Protein AF-A0A1F7RT39-F1 (afdb_monomer_lite)

Structure (mmCIF, N/CA/C/O backbone):
data_AF-A0A1F7RT39-F1
#
_entry.id   AF-A0A1F7RT39-F1
#
loop_
_atom_site.group_PDB
_atom_site.id
_atom_site.type_symbol
_atom_site.label_atom_id
_atom_site.label_alt_id
_atom_site.label_comp_id
_atom_site.label_asym_id
_atom_site.label_entity_id
_atom_site.label_seq_id
_atom_site.pdbx_PDB_ins_code
_atom_site.Cartn_x
_atom_site.Cartn_y
_atom_site.Cartn_z
_atom_site.occupancy
_atom_site.B_iso_or_equiv
_atom_site.auth_seq_id
_atom_site.auth_comp_id
_atom_site.auth_asym_id
_atom_site.auth_atom_id
_atom_site.pdbx_PDB_model_num
ATOM 1 N N . MET A 1 1 ? 40.361 37.739 49.124 1.00 33.66 1 MET A N 1
ATOM 2 C CA . MET A 1 1 ? 40.759 38.560 47.95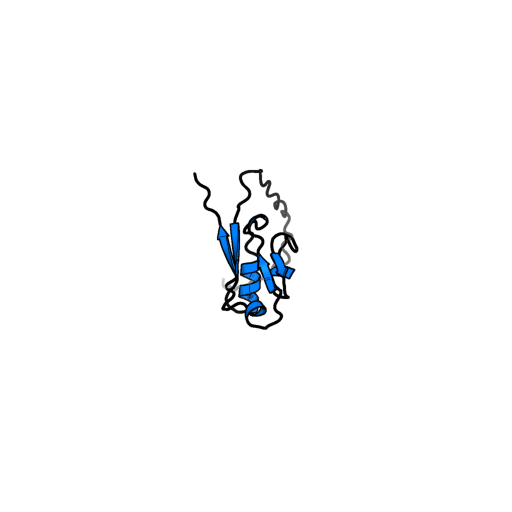9 1.00 33.66 1 MET A CA 1
ATOM 3 C C . MET A 1 1 ? 40.989 37.629 46.768 1.00 33.66 1 MET A C 1
ATOM 5 O O . MET A 1 1 ? 41.978 36.930 46.839 1.00 33.66 1 MET A O 1
ATOM 9 N N . LYS A 1 2 ? 40.091 37.637 45.749 1.00 35.78 2 LYS A N 1
ATOM 10 C CA . LYS A 1 2 ? 40.215 37.112 44.346 1.00 35.78 2 LYS A CA 1
ATOM 11 C C . LYS A 1 2 ? 40.656 35.630 44.180 1.00 35.78 2 LYS A C 1
ATOM 13 O O . LYS A 1 2 ? 41.591 35.212 44.828 1.00 35.78 2 LYS A O 1
ATOM 18 N N . ARG A 1 3 ? 40.124 34.759 43.312 1.00 36.03 3 ARG A N 1
ATOM 19 C CA . ARG A 1 3 ? 39.319 34.765 42.060 1.00 36.03 3 ARG A CA 1
ATOM 20 C C . ARG A 1 3 ? 38.872 33.277 41.859 1.00 36.03 3 ARG A C 1
ATOM 22 O O . ARG A 1 3 ? 39.641 32.412 42.254 1.00 36.03 3 ARG A O 1
ATOM 29 N N . ARG A 1 4 ? 37.609 32.918 41.540 1.00 39.78 4 ARG A N 1
ATOM 30 C CA . ARG A 1 4 ? 37.037 32.562 40.195 1.00 39.78 4 ARG A CA 1
ATOM 31 C C . ARG A 1 4 ? 38.010 31.749 39.304 1.00 39.78 4 ARG A C 1
ATOM 33 O O . ARG A 1 4 ? 39.149 32.172 39.204 1.00 39.78 4 ARG A O 1
ATOM 40 N N . GLU A 1 5 ? 37.693 30.589 38.707 1.00 37.72 5 GLU A N 1
ATOM 41 C CA . GLU A 1 5 ? 36.563 30.172 37.835 1.00 37.72 5 GLU A CA 1
ATOM 42 C C . GLU A 1 5 ? 36.410 28.620 37.814 1.00 37.72 5 GLU A C 1
ATOM 44 O O . GLU A 1 5 ? 37.405 27.914 37.919 1.00 37.72 5 GLU A O 1
ATOM 49 N N . PHE A 1 6 ? 35.200 28.046 37.924 1.00 36.84 6 PHE A N 1
ATOM 50 C CA . PHE A 1 6 ? 34.312 27.511 36.858 1.00 36.84 6 PHE A CA 1
ATOM 51 C C . PHE A 1 6 ? 34.921 26.473 35.889 1.00 36.84 6 PHE A C 1
ATOM 53 O O . PHE A 1 6 ? 35.730 26.836 35.046 1.00 36.84 6 PHE A O 1
ATOM 60 N N . LEU A 1 7 ? 34.400 25.231 35.903 1.00 36.31 7 LEU A N 1
ATOM 61 C CA . LEU A 1 7 ? 33.582 24.678 34.802 1.00 36.31 7 LEU A CA 1
ATOM 62 C C . LEU A 1 7 ? 33.022 23.273 35.127 1.00 36.31 7 LEU A C 1
ATOM 64 O O . LEU A 1 7 ? 33.752 22.303 35.288 1.00 36.31 7 LEU A O 1
ATOM 68 N N . ASN A 1 8 ? 31.690 23.247 35.234 1.00 35.56 8 ASN A N 1
ATOM 69 C CA . ASN A 1 8 ? 30.713 22.155 35.145 1.00 35.56 8 ASN A CA 1
ATOM 70 C C . ASN A 1 8 ? 31.187 20.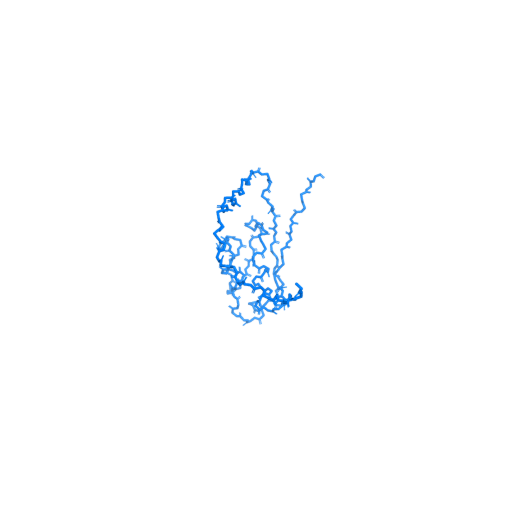700 35.261 1.00 35.56 8 ASN A C 1
ATOM 72 O O . ASN A 1 8 ? 31.577 20.038 34.303 1.00 35.56 8 ASN A O 1
ATOM 76 N N . ILE A 1 9 ? 30.966 20.200 36.470 1.00 41.09 9 ILE A N 1
ATOM 77 C CA . ILE A 1 9 ? 30.994 18.810 36.897 1.00 41.09 9 ILE A CA 1
ATOM 78 C C . ILE 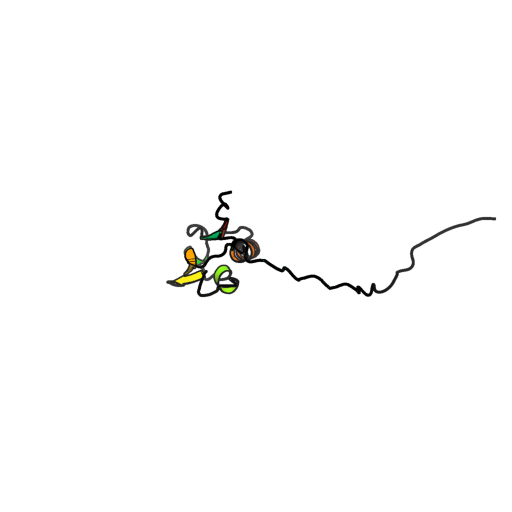A 1 9 ? 29.823 18.079 36.223 1.00 41.09 9 ILE A C 1
ATOM 80 O O . ILE A 1 9 ? 28.672 18.502 36.344 1.00 41.09 9 ILE A O 1
ATOM 84 N N . GLY A 1 10 ? 30.121 16.995 35.505 1.00 36.88 10 GLY A N 1
ATOM 85 C CA . GLY A 1 10 ? 29.117 16.088 34.959 1.00 36.88 10 GLY A CA 1
ATOM 86 C C . GLY A 1 10 ? 28.241 15.520 36.072 1.00 36.88 10 GLY A C 1
ATOM 87 O O . GLY A 1 10 ? 28.757 15.016 37.069 1.00 36.88 10 GLY A O 1
ATOM 88 N N . PHE A 1 11 ? 26.923 15.605 35.898 1.00 36.56 11 PHE A N 1
ATOM 89 C CA . PHE A 1 11 ? 25.975 14.967 36.799 1.00 36.56 11 PHE A CA 1
ATOM 90 C C . PHE A 1 11 ? 25.389 13.721 36.146 1.00 36.56 11 PHE A C 1
ATOM 92 O O . PHE A 1 11 ? 24.869 13.740 35.031 1.00 36.56 11 PHE A O 1
ATOM 99 N N . GLN A 1 12 ? 25.572 12.631 36.874 1.00 38.84 12 GLN A N 1
ATOM 100 C CA . GLN A 1 12 ? 25.206 11.272 36.547 1.00 38.84 12 GLN A CA 1
ATOM 101 C C . GLN A 1 12 ? 23.687 11.059 36.516 1.00 38.84 12 GLN A C 1
ATOM 103 O O . GLN A 1 12 ? 22.945 11.688 37.264 1.00 38.84 12 GLN A O 1
ATOM 108 N N . HIS A 1 13 ? 23.285 10.115 35.658 1.00 40.12 13 HIS A N 1
ATOM 109 C CA . HIS A 1 13 ? 22.100 9.253 35.727 1.00 40.12 13 HIS A CA 1
ATOM 110 C C . HIS A 1 13 ? 20.849 9.833 36.404 1.00 40.12 13 HIS A C 1
ATOM 112 O O . HIS A 1 13 ? 20.643 9.691 37.608 1.00 40.12 13 HIS A O 1
ATOM 118 N N . ILE A 1 14 ? 19.938 10.378 35.594 1.00 44.44 14 ILE A N 1
ATOM 119 C CA . ILE A 1 14 ? 18.567 10.631 36.037 1.00 44.44 14 ILE A CA 1
ATOM 120 C C . ILE A 1 14 ? 17.826 9.287 36.060 1.00 44.44 14 ILE A C 1
ATOM 122 O O . ILE A 1 14 ? 17.552 8.695 35.017 1.00 44.44 14 ILE A O 1
ATOM 126 N N . ASN A 1 15 ? 17.517 8.811 37.267 1.00 37.16 15 ASN A N 1
ATOM 127 C CA . ASN A 1 15 ? 16.451 7.845 37.518 1.00 37.16 15 ASN A CA 1
ATOM 128 C C . ASN A 1 15 ? 15.118 8.533 37.198 1.00 37.16 15 ASN A C 1
ATOM 130 O O . ASN A 1 15 ? 14.687 9.414 37.940 1.00 37.16 15 ASN A O 1
ATOM 134 N N . PHE A 1 16 ? 14.479 8.154 36.093 1.00 36.75 16 PHE A N 1
ATOM 135 C CA . PHE A 1 16 ? 13.145 8.634 35.743 1.00 36.75 16 PHE A CA 1
ATOM 136 C C . PHE A 1 16 ? 12.100 7.689 36.346 1.00 36.75 16 PHE A C 1
ATOM 138 O O . PHE A 1 16 ? 11.560 6.802 35.688 1.00 36.75 16 PHE A O 1
ATOM 145 N N . SER A 1 17 ? 11.850 7.857 37.644 1.00 50.50 17 SER A N 1
ATOM 146 C CA . SER A 1 17 ? 10.551 7.522 38.213 1.00 50.50 17 SER A CA 1
ATOM 147 C C . SER A 1 17 ? 9.500 8.409 37.534 1.00 50.50 17 SER A C 1
ATOM 149 O O . SER A 1 17 ? 9.725 9.606 37.372 1.00 50.50 17 SER A O 1
ATOM 151 N N . GLN A 1 18 ? 8.366 7.803 37.163 1.00 57.28 18 GLN A N 1
ATOM 152 C CA . GLN A 1 18 ? 7.236 8.342 36.376 1.00 57.28 18 GLN A CA 1
ATOM 153 C C . GLN A 1 18 ? 7.216 8.008 34.870 1.00 57.28 18 GLN A C 1
ATOM 155 O O . GLN A 1 18 ? 6.945 8.862 34.034 1.00 57.28 18 GLN A O 1
ATOM 160 N N . GLN A 1 19 ? 7.356 6.727 34.512 1.00 59.03 19 GLN A N 1
ATOM 161 C CA . GLN A 1 19 ? 6.615 6.190 33.359 1.00 59.03 19 GLN A CA 1
ATOM 162 C C . GLN A 1 19 ? 5.322 5.516 33.835 1.00 59.03 19 GLN A C 1
ATOM 164 O O . GLN A 1 19 ? 5.170 4.303 33.776 1.00 59.03 19 GLN A O 1
ATOM 169 N N . GLU A 1 20 ? 4.366 6.328 34.276 1.00 49.34 20 GLU A N 1
ATOM 170 C CA . GLU A 1 20 ? 2.950 5.987 34.164 1.00 49.34 20 GLU A CA 1
ATOM 171 C C . GLU A 1 20 ? 2.291 7.060 33.301 1.00 49.34 20 GLU A C 1
ATOM 173 O O . GLU A 1 20 ? 1.966 8.138 33.780 1.00 49.34 20 GLU A O 1
ATOM 178 N N . SER A 1 21 ? 2.166 6.782 32.003 1.00 43.78 21 SER A N 1
ATOM 179 C CA . SER A 1 21 ? 0.945 7.023 31.224 1.00 43.78 21 SER A CA 1
ATOM 180 C C . SER A 1 21 ? 1.223 6.760 29.742 1.00 43.78 21 SER A C 1
ATOM 182 O O . SER A 1 21 ? 1.563 7.650 28.968 1.00 43.78 21 SER A O 1
ATOM 184 N N . LEU A 1 22 ? 1.043 5.507 29.333 1.00 50.19 22 LEU A N 1
ATOM 185 C CA . LEU A 1 22 ? 0.369 5.248 28.067 1.00 50.19 22 LEU A CA 1
ATOM 186 C C . LEU A 1 22 ? -0.891 4.441 28.390 1.00 50.19 22 LEU A C 1
ATOM 188 O O . LEU A 1 22 ? -1.048 3.291 28.001 1.00 50.19 22 LEU A O 1
ATOM 192 N N . LYS A 1 23 ? -1.774 5.034 29.197 1.00 45.66 23 LYS A N 1
ATOM 193 C CA . LYS A 1 23 ? -3.189 4.676 29.151 1.00 45.66 23 LYS A CA 1
ATOM 194 C C . LYS A 1 23 ? -3.851 5.706 28.254 1.00 45.66 23 LYS A C 1
ATOM 196 O O . LYS A 1 23 ? -4.329 6.727 28.734 1.00 45.66 23 LYS A O 1
ATOM 201 N N . THR A 1 24 ? -3.872 5.442 26.953 1.00 36.78 24 THR A N 1
ATOM 202 C CA . THR A 1 24 ? -4.975 5.960 26.152 1.00 36.78 24 THR A CA 1
ATOM 203 C C . THR A 1 24 ? -6.165 5.075 26.491 1.00 36.78 24 THR A C 1
ATOM 205 O O . THR A 1 24 ? -6.312 3.953 26.014 1.00 36.78 24 THR A O 1
ATOM 208 N N . THR A 1 25 ? -6.987 5.539 27.427 1.00 45.59 25 THR A N 1
ATOM 209 C CA . THR A 1 25 ? -8.396 5.170 27.410 1.00 45.59 25 THR A CA 1
ATOM 210 C C . THR A 1 25 ? -8.969 5.847 26.174 1.00 45.59 25 THR A C 1
ATOM 212 O O . THR A 1 25 ? -9.479 6.960 26.264 1.00 45.59 25 THR A O 1
ATOM 215 N N . ASP A 1 26 ? -8.811 5.222 25.010 1.00 43.31 26 ASP A N 1
ATOM 216 C CA . ASP A 1 26 ? -9.659 5.565 23.882 1.00 43.31 26 ASP A CA 1
ATOM 217 C C . ASP A 1 26 ? -11.017 4.960 24.233 1.00 43.31 26 ASP A C 1
ATOM 219 O O . ASP A 1 26 ? -11.287 3.777 24.022 1.00 43.31 26 ASP A O 1
ATOM 223 N N . SER A 1 27 ? -11.834 5.774 24.898 1.00 45.53 27 SER A N 1
ATOM 224 C CA . SER A 1 27 ? -13.279 5.663 24.818 1.00 45.53 27 SER A CA 1
ATOM 225 C C . SER A 1 27 ? -13.656 5.403 23.358 1.00 45.53 27 SER A C 1
ATOM 227 O O . SER A 1 27 ? -13.053 5.957 22.436 1.00 45.53 27 SER A O 1
ATOM 229 N N . GLU A 1 28 ? -14.627 4.519 23.140 1.00 54.56 28 GLU A N 1
ATOM 230 C CA . GLU A 1 28 ? -15.245 4.257 21.840 1.00 54.56 28 GLU A CA 1
ATOM 231 C C . GLU A 1 28 ? -15.974 5.512 21.322 1.00 54.56 28 GLU A C 1
ATOM 233 O O . GLU A 1 28 ? -17.195 5.567 21.235 1.00 54.56 28 GLU A O 1
ATOM 238 N N . GLU A 1 29 ? -15.224 6.549 20.971 1.00 47.25 29 GLU A N 1
ATOM 239 C CA . GLU A 1 29 ? -15.717 7.810 20.430 1.00 47.25 29 GLU A CA 1
ATOM 240 C C . GLU A 1 29 ? -15.141 7.969 19.023 1.00 47.25 29 GLU A C 1
ATOM 242 O O . GLU A 1 29 ? -14.233 8.748 18.744 1.00 47.25 29 GLU A O 1
ATOM 247 N N . GLY A 1 30 ? -15.694 7.141 18.130 1.00 43.56 30 GLY A N 1
ATOM 248 C CA . GLY A 1 30 ? -15.538 7.222 16.683 1.00 43.56 30 GLY A CA 1
ATOM 249 C C . GLY A 1 30 ? -14.188 6.723 16.187 1.00 43.56 30 GLY A C 1
ATOM 250 O O . GLY A 1 30 ? -13.236 7.492 16.076 1.00 43.56 30 GLY A O 1
ATOM 251 N N . ALA A 1 31 ? -14.119 5.446 15.795 1.00 53.72 31 ALA A N 1
ATOM 252 C CA . ALA A 1 31 ? -13.012 4.927 14.998 1.00 53.72 31 ALA A CA 1
ATOM 253 C C . ALA A 1 31 ? -12.723 5.909 13.853 1.00 53.72 31 ALA A C 1
ATOM 255 O O . ALA A 1 31 ? -13.542 6.048 12.938 1.00 53.72 31 ALA A O 1
ATOM 256 N N . LYS A 1 32 ? -11.590 6.625 13.925 1.00 54.50 32 LYS A N 1
ATOM 257 C CA . LYS A 1 32 ? -11.143 7.534 12.865 1.00 54.50 32 LYS A CA 1
ATOM 258 C C . LYS A 1 32 ? -11.064 6.712 11.587 1.00 54.50 32 LYS A C 1
ATOM 260 O O . LYS A 1 32 ? -10.128 5.954 11.384 1.00 54.50 32 LYS A O 1
ATOM 265 N N . SER A 1 33 ? -12.094 6.797 10.758 1.00 76.62 33 SER A N 1
ATOM 266 C CA . SER A 1 33 ? -12.214 5.962 9.573 1.00 76.62 33 SER A CA 1
ATOM 267 C C . SER A 1 33 ? -11.497 6.687 8.449 1.00 76.62 33 SER A C 1
ATOM 269 O O . SER A 1 33 ? -12.050 7.592 7.838 1.00 76.62 33 SER A O 1
ATOM 271 N N . GLY A 1 34 ? -10.231 6.363 8.215 1.00 87.69 34 GLY A N 1
ATOM 272 C CA . GLY A 1 34 ? -9.494 6.844 7.048 1.00 87.69 34 GLY A CA 1
ATOM 273 C C . GLY A 1 34 ? -9.248 5.730 6.039 1.00 87.69 34 GLY A C 1
ATOM 274 O O . GLY A 1 34 ? -9.231 4.558 6.394 1.00 87.69 34 GLY A O 1
ATOM 275 N N . ILE A 1 35 ? -9.024 6.092 4.782 1.00 94.81 35 ILE A N 1
ATOM 276 C CA . ILE A 1 35 ? -8.691 5.156 3.707 1.00 94.81 35 ILE A CA 1
ATOM 277 C C . ILE A 1 35 ? -7.319 5.488 3.129 1.00 94.81 35 ILE A C 1
ATOM 279 O O . ILE A 1 35 ? -6.976 6.656 2.959 1.00 94.81 35 ILE A O 1
ATOM 283 N N . ALA A 1 36 ? -6.529 4.461 2.828 1.00 97.81 36 ALA A N 1
ATOM 284 C CA . ALA A 1 36 ? -5.294 4.612 2.073 1.00 97.81 36 ALA A CA 1
ATOM 285 C C . ALA A 1 36 ? -5.559 4.417 0.571 1.00 97.81 36 ALA A C 1
ATOM 287 O O . ALA A 1 36 ? -6.319 3.534 0.186 1.00 97.81 36 ALA A O 1
ATOM 288 N N . MET A 1 37 ? -4.913 5.202 -0.288 1.00 98.19 37 MET A N 1
ATOM 289 C CA . MET A 1 37 ? -4.957 5.024 -1.744 1.00 98.19 37 MET A CA 1
ATOM 290 C C . MET A 1 37 ? -3.541 4.960 -2.301 1.00 98.19 37 MET A C 1
ATOM 292 O O . MET A 1 37 ? -2.688 5.766 -1.927 1.00 98.19 37 MET A O 1
ATOM 296 N N . ILE A 1 38 ? -3.295 3.993 -3.182 1.00 98.50 38 ILE A N 1
ATOM 297 C CA . ILE A 1 38 ? -2.007 3.793 -3.851 1.00 98.50 38 ILE A CA 1
ATOM 298 C C . ILE A 1 38 ? -2.022 4.547 -5.183 1.00 98.50 38 ILE A C 1
ATOM 300 O O . ILE A 1 38 ? -2.943 4.384 -5.978 1.00 98.50 38 ILE A O 1
ATOM 304 N N . ASP A 1 39 ? -0.983 5.338 -5.439 1.00 98.44 39 ASP A N 1
ATOM 305 C CA . ASP A 1 39 ? -0.659 5.849 -6.769 1.00 98.44 39 ASP A CA 1
ATOM 306 C C . ASP A 1 39 ? -0.005 4.722 -7.577 1.00 98.44 39 ASP A C 1
ATOM 308 O O . ASP A 1 39 ? 1.197 4.462 -7.469 1.00 98.44 39 ASP A O 1
ATOM 312 N N . THR A 1 40 ? -0.811 4.019 -8.369 1.00 98.12 40 THR A N 1
ATOM 313 C CA . THR A 1 40 ? -0.363 2.871 -9.167 1.00 98.12 40 THR A CA 1
ATOM 314 C C . THR A 1 40 ? 0.560 3.264 -10.322 1.00 98.12 40 THR A C 1
ATOM 316 O O . THR A 1 40 ? 1.298 2.414 -10.810 1.00 98.12 40 THR A O 1
ATOM 319 N N . GLY A 1 41 ? 0.584 4.540 -10.727 1.00 98.12 41 GLY A N 1
ATOM 320 C CA . GLY A 1 41 ? 1.502 5.039 -11.753 1.00 98.12 41 GLY A CA 1
ATOM 321 C C . GLY A 1 41 ? 2.930 5.242 -11.241 1.00 98.12 41 GLY A C 1
ATOM 322 O O . GLY A 1 41 ? 3.871 5.215 -12.030 1.00 98.12 41 GLY A O 1
ATOM 323 N N . SER A 1 42 ? 3.098 5.408 -9.925 1.00 97.88 42 SER A N 1
ATOM 324 C CA . SER A 1 42 ? 4.403 5.660 -9.293 1.00 97.88 42 SER A CA 1
ATOM 325 C C . SER A 1 42 ? 4.862 4.544 -8.347 1.00 97.88 42 SER A C 1
ATOM 327 O O . SER A 1 42 ? 6.052 4.426 -8.057 1.00 97.88 42 SER A O 1
ATOM 329 N N . CYS A 1 43 ? 3.946 3.728 -7.821 1.00 98.31 43 CYS A N 1
ATOM 330 C CA . CYS A 1 43 ? 4.279 2.669 -6.874 1.00 98.31 43 CYS A CA 1
ATOM 331 C C . CYS A 1 43 ? 5.142 1.585 -7.533 1.00 98.31 43 CYS A C 1
ATOM 333 O O . CYS A 1 43 ? 4.701 0.939 -8.478 1.00 98.31 43 CYS A O 1
ATOM 335 N N . SER A 1 44 ? 6.329 1.322 -6.973 1.00 97.25 44 SER A N 1
ATOM 336 C CA . SER A 1 44 ? 7.268 0.320 -7.501 1.00 97.25 44 SER A CA 1
ATOM 337 C C . SER A 1 44 ? 6.622 -1.052 -7.736 1.00 97.25 44 SER A C 1
ATOM 339 O O . SER A 1 44 ? 6.840 -1.635 -8.787 1.00 97.25 44 SER A O 1
ATOM 341 N N . ALA A 1 45 ? 5.766 -1.536 -6.831 1.00 97.88 45 ALA A N 1
ATOM 342 C CA . ALA A 1 45 ? 5.061 -2.812 -7.010 1.00 97.88 45 ALA A CA 1
ATOM 343 C C . ALA A 1 45 ? 4.131 -2.832 -8.234 1.00 97.88 45 ALA A C 1
ATOM 345 O O . ALA A 1 45 ? 3.961 -3.853 -8.892 1.00 97.88 45 ALA A O 1
ATOM 346 N N . TRP A 1 46 ? 3.518 -1.688 -8.542 1.00 98.25 46 TRP A N 1
ATOM 347 C CA . TRP A 1 46 ? 2.605 -1.532 -9.672 1.00 98.25 46 TRP A CA 1
ATOM 348 C C . TRP A 1 46 ? 3.336 -1.255 -10.988 1.00 98.25 46 TRP A C 1
ATOM 350 O O . TRP A 1 46 ? 2.801 -1.559 -12.051 1.00 98.25 46 TRP A O 1
ATOM 360 N N . THR A 1 47 ? 4.568 -0.747 -10.925 1.00 97.62 47 THR A N 1
ATOM 361 C CA . THR A 1 47 ? 5.415 -0.443 -1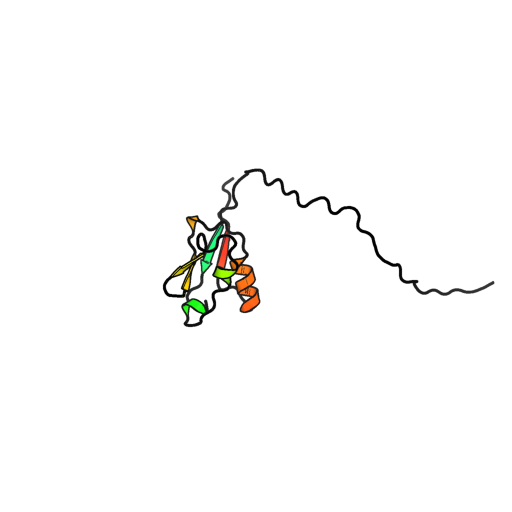2.087 1.00 97.62 47 THR A CA 1
ATOM 362 C C . THR A 1 47 ? 6.482 -1.508 -12.373 1.00 97.62 47 THR A C 1
ATOM 364 O O . THR A 1 47 ? 7.383 -1.273 -13.176 1.00 97.62 47 THR A O 1
ATOM 367 N N . GLY A 1 48 ? 6.364 -2.700 -11.771 1.00 95.75 48 GLY A N 1
ATOM 368 C CA . GLY A 1 48 ? 7.167 -3.889 -12.106 1.00 95.75 48 GLY A CA 1
ATOM 369 C C . GLY A 1 48 ? 8.251 -4.284 -11.096 1.00 95.75 48 GLY A C 1
ATOM 370 O O . GLY A 1 48 ? 8.995 -5.228 -11.345 1.00 95.75 48 GLY A O 1
ATOM 371 N N . GLY A 1 49 ? 8.357 -3.584 -9.968 1.00 96.50 49 GLY A N 1
ATOM 372 C CA . GLY A 1 49 ? 9.189 -3.970 -8.826 1.00 96.50 49 GLY A CA 1
ATOM 373 C C . GLY A 1 49 ? 8.486 -4.916 -7.845 1.00 96.50 49 GLY A C 1
ATOM 374 O O . GLY A 1 49 ? 7.323 -5.270 -8.013 1.00 96.50 49 GLY A O 1
ATOM 375 N N . ASP A 1 50 ? 9.191 -5.297 -6.779 1.00 95.88 50 ASP A N 1
ATOM 376 C CA . ASP A 1 50 ? 8.765 -6.287 -5.775 1.00 95.88 50 ASP A CA 1
ATOM 377 C C . ASP A 1 50 ? 8.470 -5.679 -4.386 1.00 95.88 50 ASP A C 1
ATOM 379 O O . ASP A 1 50 ? 8.305 -6.390 -3.389 1.00 95.88 50 ASP A O 1
ATOM 383 N N . CYS A 1 51 ? 8.400 -4.346 -4.290 1.00 97.62 51 CYS A N 1
ATOM 384 C CA . CYS A 1 51 ? 8.215 -3.646 -3.021 1.00 97.62 51 CYS A CA 1
ATOM 385 C C . CYS A 1 51 ? 6.860 -3.971 -2.368 1.00 97.62 51 CYS A C 1
ATOM 387 O O . CYS A 1 51 ? 5.796 -3.715 -2.917 1.00 97.62 51 CYS A O 1
ATOM 389 N N . ARG A 1 52 ? 6.886 -4.455 -1.125 1.00 97.56 52 ARG A N 1
ATOM 390 C CA . ARG A 1 52 ? 5.689 -4.891 -0.373 1.00 97.56 52 ARG A CA 1
ATOM 391 C C . ARG A 1 52 ? 5.636 -4.335 1.047 1.00 97.56 52 ARG A C 1
ATOM 393 O O . ARG A 1 52 ? 4.990 -4.883 1.936 1.00 97.56 52 ARG A O 1
ATOM 400 N N . MET A 1 53 ? 6.327 -3.222 1.276 1.00 98.44 53 MET A N 1
ATOM 401 C CA . MET A 1 53 ? 6.555 -2.701 2.625 1.00 98.44 53 MET A CA 1
ATOM 402 C C . MET A 1 53 ? 5.320 -2.054 3.251 1.00 98.44 53 MET A C 1
ATOM 404 O O . MET A 1 53 ? 5.130 -2.184 4.458 1.00 98.44 53 MET A O 1
ATOM 408 N N . CYS A 1 54 ? 4.443 -1.432 2.456 1.00 98.44 54 CYS A N 1
ATOM 409 C CA . CYS A 1 54 ? 3.152 -0.946 2.952 1.00 98.44 54 CYS A CA 1
ATOM 410 C C . CYS A 1 54 ? 2.256 -2.097 3.436 1.00 98.44 54 CYS A C 1
ATOM 412 O O . CYS A 1 54 ? 1.641 -1.972 4.490 1.00 98.44 54 CYS A O 1
ATOM 414 N N . TYR A 1 55 ? 2.248 -3.219 2.709 1.00 98.69 55 TYR A N 1
ATOM 415 C CA . TYR A 1 55 ? 1.559 -4.448 3.092 1.00 98.69 55 TYR A CA 1
ATOM 416 C C . TYR A 1 55 ? 2.152 -5.035 4.383 1.00 98.69 55 TYR A C 1
ATOM 418 O O . TYR A 1 55 ? 1.444 -5.125 5.380 1.00 98.69 55 TYR A O 1
ATOM 426 N N . ILE A 1 56 ? 3.465 -5.316 4.420 1.00 98.44 56 ILE A N 1
ATOM 427 C CA . ILE A 1 56 ? 4.146 -5.942 5.577 1.00 98.44 56 ILE A CA 1
ATOM 428 C C . ILE A 1 56 ? 3.988 -5.124 6.865 1.00 98.44 56 ILE A C 1
ATOM 430 O O . ILE A 1 56 ? 3.918 -5.688 7.954 1.00 98.44 56 ILE A O 1
ATOM 434 N N . LYS A 1 57 ? 3.991 -3.790 6.767 1.00 98.56 57 LYS A N 1
ATOM 435 C CA . LYS A 1 57 ? 3.896 -2.911 7.941 1.00 98.56 57 LYS A CA 1
ATOM 436 C C . LYS A 1 57 ? 2.469 -2.552 8.333 1.00 98.56 57 LYS A C 1
ATOM 438 O O . LYS A 1 57 ? 2.295 -1.902 9.360 1.00 98.56 57 LYS A O 1
ATOM 443 N N . CYS A 1 58 ? 1.459 -2.942 7.560 1.00 98.31 58 CYS A N 1
ATOM 444 C CA . CYS A 1 58 ? 0.079 -2.688 7.940 1.00 98.31 58 CYS A CA 1
ATOM 445 C C . CYS A 1 58 ? -0.261 -3.460 9.232 1.00 98.31 58 CYS A C 1
ATOM 447 O O . CYS A 1 58 ? -0.106 -4.679 9.253 1.00 98.31 58 CYS A O 1
ATOM 449 N N . PRO A 1 59 ? -0.775 -2.810 10.296 1.00 97.50 59 PRO A N 1
ATOM 450 C CA . PRO A 1 59 ? -1.251 -3.527 11.487 1.00 97.50 59 PRO A CA 1
ATOM 451 C C . PRO A 1 59 ? -2.451 -4.436 11.202 1.00 97.50 59 PRO A C 1
ATOM 453 O O . PRO A 1 59 ? -2.731 -5.363 11.953 1.00 97.50 59 PRO A O 1
ATOM 456 N N . LEU A 1 60 ? -3.166 -4.146 10.114 1.00 97.00 60 LEU A N 1
ATOM 457 C CA . LEU A 1 60 ? -4.305 -4.900 9.604 1.00 97.00 60 LEU A CA 1
ATOM 458 C C . LEU A 1 60 ? -3.906 -5.637 8.313 1.00 97.00 60 LEU A C 1
ATOM 460 O O . LEU A 1 60 ? -4.644 -5.618 7.330 1.00 97.00 60 LEU A O 1
ATOM 464 N N . LEU A 1 61 ? -2.705 -6.222 8.288 1.00 97.25 61 LEU A N 1
ATOM 465 C CA . LEU A 1 61 ? -2.218 -7.071 7.196 1.00 97.25 61 LEU A CA 1
ATOM 466 C C . LEU A 1 61 ? -3.245 -8.167 6.860 1.00 97.25 61 LEU A C 1
ATOM 468 O O . LEU A 1 61 ? -3.929 -8.668 7.753 1.00 97.25 61 LEU A O 1
ATOM 472 N N . ASP A 1 62 ? -3.391 -8.473 5.570 1.00 98.06 62 ASP A N 1
ATOM 473 C CA . ASP A 1 62 ? -4.408 -9.375 4.999 1.00 98.06 62 ASP A CA 1
ATOM 474 C C . ASP A 1 62 ? -5.869 -8.958 5.233 1.00 98.06 62 ASP A C 1
ATOM 476 O O . ASP A 1 62 ? -6.795 -9.672 4.853 1.00 98.06 62 ASP A O 1
ATOM 480 N N . LYS A 1 63 ? -6.102 -7.781 5.825 1.00 97.50 63 LYS A N 1
ATOM 481 C CA . LYS A 1 63 ? -7.441 -7.213 6.026 1.00 97.50 63 LYS A CA 1
ATOM 482 C C . LYS A 1 63 ? -7.598 -5.878 5.321 1.00 97.50 63 LYS A C 1
ATOM 484 O O . LYS A 1 63 ? -8.476 -5.740 4.484 1.00 97.50 63 LYS A O 1
ATOM 489 N N . ALA A 1 64 ? -6.765 -4.898 5.663 1.00 97.50 64 ALA A N 1
ATOM 490 C CA . ALA A 1 64 ? -6.790 -3.548 5.100 1.00 97.50 64 ALA A CA 1
ATOM 491 C C . ALA A 1 64 ? -5.867 -3.390 3.890 1.00 97.50 64 ALA A C 1
ATOM 493 O O . ALA A 1 64 ? -6.107 -2.527 3.051 1.00 97.50 64 ALA A O 1
ATOM 494 N N . ILE A 1 65 ? -4.804 -4.191 3.806 1.00 98.50 65 ILE A N 1
ATOM 495 C CA . ILE A 1 65 ? -3.939 -4.279 2.628 1.00 98.50 65 ILE A CA 1
ATOM 496 C C . ILE A 1 65 ? -3.700 -5.761 2.350 1.00 98.50 65 ILE A C 1
ATOM 498 O O . ILE A 1 65 ? -3.246 -6.478 3.242 1.00 98.50 65 ILE A O 1
ATOM 502 N N . VAL A 1 66 ? -3.998 -6.193 1.129 1.00 98.56 66 VAL A N 1
ATOM 503 C CA . VAL A 1 66 ? -3.813 -7.564 0.627 1.00 98.56 66 VAL A CA 1
ATOM 504 C C . VAL A 1 66 ? -2.813 -7.571 -0.530 1.00 98.56 66 VAL A C 1
ATOM 506 O O . VAL A 1 66 ? -2.453 -6.507 -1.043 1.00 98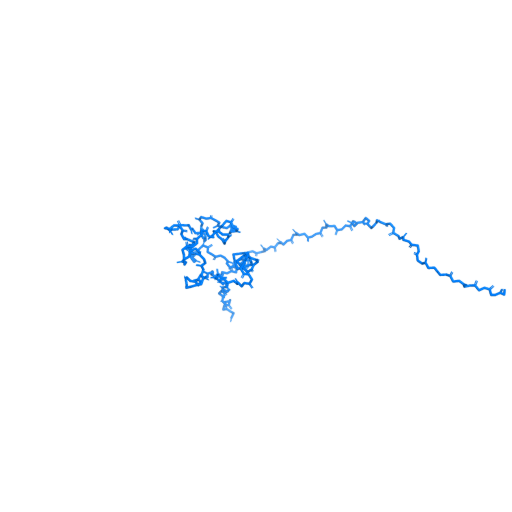.56 66 VAL A O 1
ATOM 509 N N . ILE A 1 67 ? -2.358 -8.756 -0.939 1.00 98.38 67 ILE A N 1
ATOM 510 C CA . ILE A 1 67 ? -1.567 -8.943 -2.161 1.00 98.38 67 ILE A CA 1
ATOM 511 C C . ILE A 1 67 ? -2.433 -9.618 -3.226 1.00 98.38 67 ILE A C 1
ATOM 513 O O . ILE A 1 67 ? -2.846 -10.760 -3.050 1.00 98.38 67 ILE A O 1
ATOM 517 N N . GLU A 1 68 ? -2.640 -8.936 -4.350 1.00 97.62 68 GLU A N 1
ATOM 518 C CA . GLU A 1 68 ? -3.310 -9.462 -5.544 1.00 97.62 68 GLU A CA 1
ATOM 519 C C . GLU A 1 68 ? -2.370 -9.321 -6.740 1.00 97.62 68 GLU A C 1
ATOM 521 O O . GLU A 1 68 ? -1.803 -8.252 -6.957 1.00 97.62 68 GLU A O 1
ATOM 526 N N . ASP A 1 69 ? -2.151 -10.396 -7.500 1.00 95.75 69 ASP A N 1
ATOM 527 C CA . ASP A 1 69 ? -1.200 -10.418 -8.622 1.00 95.75 69 ASP A CA 1
ATOM 528 C C . ASP A 1 69 ? 0.167 -9.799 -8.271 1.00 95.75 69 ASP A C 1
ATOM 530 O O . ASP A 1 69 ? 0.708 -8.973 -9.009 1.00 95.75 69 ASP A O 1
ATOM 534 N N . PHE A 1 70 ? 0.707 -10.166 -7.102 1.00 95.19 70 PHE A N 1
ATOM 535 C CA . PHE A 1 70 ? 1.958 -9.639 -6.534 1.00 95.19 70 PHE A CA 1
ATOM 536 C C . PHE A 1 70 ? 1.965 -8.131 -6.213 1.00 95.19 70 PHE A C 1
ATOM 538 O O . PHE A 1 70 ? 3.010 -7.584 -5.861 1.00 95.19 70 PHE A O 1
ATOM 545 N N . LYS A 1 71 ? 0.812 -7.457 -6.258 1.00 98.06 71 LYS A N 1
ATOM 546 C CA . LYS A 1 71 ? 0.662 -6.024 -5.987 1.00 98.06 71 LYS A CA 1
ATOM 547 C C . LYS A 1 71 ? -0.105 -5.779 -4.686 1.00 98.06 71 LYS A C 1
ATOM 549 O O . LYS A 1 71 ? -1.092 -6.463 -4.420 1.00 98.06 71 LYS A O 1
ATOM 554 N N . PRO A 1 72 ? 0.301 -4.791 -3.868 1.00 98.38 72 PRO A N 1
ATOM 555 C CA . PRO A 1 72 ? -0.489 -4.376 -2.722 1.00 98.38 72 PRO A CA 1
ATOM 556 C C . PRO A 1 72 ? -1.775 -3.685 -3.189 1.00 98.38 72 PRO A C 1
ATOM 558 O O . PRO A 1 72 ? -1.722 -2.744 -3.986 1.00 98.38 72 PRO A O 1
ATOM 561 N N . VAL A 1 73 ? -2.909 -4.121 -2.642 1.00 98.56 73 VAL A N 1
ATOM 562 C CA . VAL A 1 73 ? -4.245 -3.546 -2.856 1.00 98.56 73 VAL A CA 1
ATOM 563 C C . VAL A 1 73 ? -4.826 -3.154 -1.501 1.00 98.56 73 VAL A C 1
ATOM 565 O O . VAL A 1 73 ? -4.756 -3.925 -0.545 1.00 98.56 73 VAL A O 1
ATOM 568 N N . VAL A 1 74 ? -5.375 -1.941 -1.394 1.00 98.25 74 VAL A N 1
ATOM 569 C CA . VAL A 1 74 ? -6.024 -1.471 -0.161 1.00 98.25 74 VAL A CA 1
ATOM 570 C C . VAL A 1 74 ? -7.495 -1.874 -0.173 1.00 98.25 74 VAL A C 1
ATOM 572 O O . VAL A 1 74 ? -8.239 -1.482 -1.069 1.00 98.25 74 VAL A O 1
ATOM 575 N N . ILE A 1 75 ? -7.928 -2.579 0.868 1.00 97.50 75 ILE A N 1
ATOM 576 C CA . ILE A 1 75 ? -9.335 -2.889 1.120 1.00 97.50 75 ILE A CA 1
ATOM 577 C C . ILE A 1 75 ? -9.912 -1.770 1.987 1.00 97.50 75 ILE A C 1
ATOM 579 O O . ILE A 1 75 ? -9.714 -1.715 3.203 1.00 97.50 75 ILE A O 1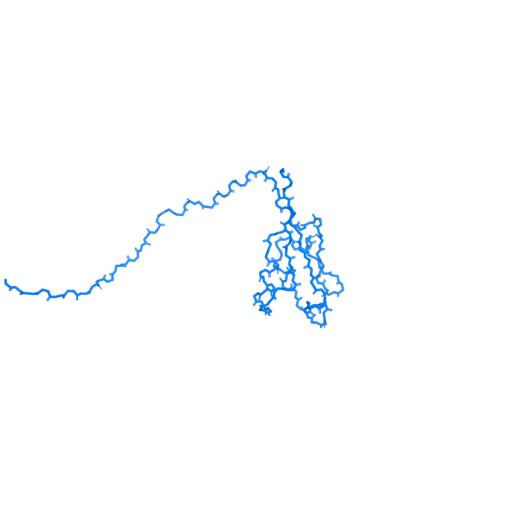
ATOM 583 N N . GLY A 1 76 ? -10.578 -0.819 1.331 1.00 93.06 76 GLY A N 1
ATOM 584 C CA . GLY A 1 76 ? -10.976 0.452 1.937 1.00 93.06 76 GLY A CA 1
ATOM 585 C C . GLY A 1 76 ? -11.889 0.332 3.159 1.00 93.06 76 GLY A C 1
ATOM 586 O O . GLY A 1 76 ? -11.755 1.123 4.086 1.00 93.06 76 GLY A O 1
ATOM 587 N N . GLU A 1 77 ? -12.773 -0.666 3.183 1.00 92.56 77 GLU A N 1
ATOM 588 C CA . GLU A 1 77 ? -13.686 -0.951 4.303 1.00 92.56 77 GLU A CA 1
ATOM 589 C C . GLU A 1 77 ? -12.968 -1.371 5.593 1.00 92.56 77 GLU A C 1
ATOM 591 O O . GLU A 1 77 ? -13.444 -1.078 6.685 1.00 92.56 77 GLU A O 1
ATOM 596 N N . ASN A 1 78 ? -11.798 -1.997 5.465 1.00 94.62 78 ASN A N 1
ATOM 597 C CA . ASN A 1 78 ? -10.994 -2.472 6.589 1.00 94.62 78 ASN A CA 1
ATOM 598 C C . ASN A 1 78 ? -9.882 -1.484 6.957 1.00 94.62 78 ASN A C 1
ATOM 600 O O . ASN A 1 78 ? -9.199 -1.655 7.967 1.00 94.62 78 ASN A O 1
ATOM 604 N N . CYS A 1 79 ? -9.657 -0.461 6.131 1.00 95.25 79 CYS A N 1
ATOM 605 C CA . CYS A 1 79 ? -8.670 0.565 6.406 1.00 95.25 79 CYS A CA 1
ATOM 606 C C . CYS A 1 79 ? -9.192 1.514 7.490 1.00 95.25 79 CYS A C 1
ATOM 608 O O . CYS A 1 79 ? -10.295 2.045 7.401 1.00 95.25 79 CYS A O 1
ATOM 610 N N . ASN A 1 80 ? -8.369 1.747 8.511 1.00 93.94 80 ASN A N 1
ATOM 611 C CA . ASN A 1 80 ? -8.666 2.669 9.608 1.00 93.94 80 ASN A CA 1
ATOM 612 C C . ASN A 1 80 ? -7.835 3.961 9.541 1.00 93.94 80 ASN A C 1
ATOM 614 O O . ASN A 1 80 ? -7.760 4.705 10.509 1.00 93.94 80 ASN A O 1
ATOM 618 N N . GLY A 1 81 ? -7.130 4.207 8.436 1.00 94.81 81 GLY A N 1
ATOM 619 C CA . GLY A 1 81 ? -6.343 5.427 8.266 1.00 94.81 81 GLY A CA 1
ATOM 620 C C . GLY A 1 81 ? -5.191 5.629 9.258 1.00 94.81 81 GLY A C 1
ATOM 621 O O . GLY A 1 81 ? -4.804 6.769 9.492 1.00 94.81 81 GLY A O 1
ATOM 622 N N . CYS A 1 82 ? -4.605 4.569 9.828 1.00 95.44 82 CYS A N 1
ATOM 623 C CA . CYS A 1 82 ? -3.519 4.699 10.815 1.00 95.44 82 CYS A CA 1
ATOM 624 C C . CYS A 1 82 ? -2.218 5.365 10.307 1.00 95.44 82 CYS A C 1
ATOM 626 O O . CYS A 1 82 ? -1.352 5.695 11.112 1.00 95.44 82 CYS A O 1
ATOM 628 N N . GLY A 1 83 ? -2.026 5.535 8.993 1.00 96.31 83 GLY A N 1
ATOM 629 C CA . GLY A 1 83 ? -0.881 6.272 8.430 1.00 96.31 83 GLY A CA 1
ATOM 630 C C . GLY A 1 83 ? 0.440 5.499 8.319 1.00 96.31 83 GLY A C 1
ATOM 631 O O . GLY A 1 83 ? 1.367 5.973 7.664 1.00 96.31 83 GLY A O 1
ATOM 632 N N . ILE A 1 84 ? 0.550 4.293 8.886 1.00 98.25 84 ILE A N 1
ATOM 633 C CA . ILE A 1 84 ? 1.811 3.523 8.887 1.00 98.25 84 ILE A CA 1
ATOM 634 C C . ILE A 1 84 ? 2.286 3.186 7.466 1.00 98.25 84 ILE A C 1
ATOM 636 O O . ILE A 1 84 ? 3.480 3.270 7.175 1.00 98.25 84 ILE A O 1
ATOM 640 N N . CYS A 1 85 ? 1.361 2.838 6.568 1.00 98.50 85 CYS A N 1
ATOM 641 C CA . CYS A 1 85 ? 1.685 2.506 5.182 1.00 98.50 85 CYS A CA 1
ATOM 642 C C . CYS A 1 85 ? 2.242 3.707 4.396 1.00 98.50 85 CYS A C 1
ATOM 644 O O . CYS A 1 85 ? 3.178 3.541 3.614 1.00 98.50 85 CYS A O 1
ATOM 646 N N . GLU A 1 86 ? 1.716 4.909 4.641 1.00 98.50 86 GLU A N 1
ATOM 647 C CA . GLU A 1 86 ? 2.222 6.155 4.063 1.00 98.50 86 GLU A CA 1
ATOM 648 C C . GLU A 1 86 ? 3.627 6.477 4.587 1.00 98.50 86 GLU A C 1
ATOM 650 O O . GLU A 1 86 ? 4.530 6.757 3.795 1.00 98.50 86 GLU A O 1
ATOM 655 N N . ASN A 1 87 ? 3.837 6.365 5.904 1.00 98.44 87 ASN A N 1
ATOM 656 C CA . ASN A 1 87 ? 5.125 6.645 6.538 1.00 98.44 87 ASN A CA 1
ATOM 657 C C . ASN A 1 87 ? 6.232 5.720 6.003 1.00 98.44 87 ASN A C 1
ATOM 659 O O . ASN A 1 87 ? 7.226 6.200 5.456 1.00 98.44 87 ASN A O 1
ATOM 663 N N . ILE A 1 88 ? 6.028 4.394 6.046 1.00 98.62 88 ILE A N 1
ATOM 664 C CA . ILE A 1 88 ? 7.047 3.448 5.566 1.00 98.62 88 ILE A CA 1
ATOM 665 C C . ILE A 1 88 ? 7.337 3.625 4.070 1.00 98.62 88 ILE A C 1
ATOM 667 O O . ILE A 1 88 ? 8.484 3.500 3.641 1.00 98.62 88 ILE A O 1
ATOM 671 N N . CYS A 1 89 ? 6.319 3.956 3.269 1.00 98.62 89 CYS A N 1
ATOM 672 C CA . CYS A 1 89 ? 6.504 4.216 1.847 1.00 98.62 89 CYS A CA 1
ATOM 673 C C . CYS A 1 89 ? 7.391 5.447 1.626 1.00 98.62 89 CYS A C 1
ATOM 675 O O . CYS A 1 89 ? 8.327 5.380 0.828 1.00 98.62 89 CYS A O 1
ATOM 677 N N . SER A 1 90 ? 7.163 6.528 2.380 1.00 98.44 90 SER A N 1
ATOM 678 C CA . SER A 1 90 ? 8.011 7.721 2.332 1.00 98.44 90 SER A CA 1
ATOM 679 C C . SER A 1 90 ? 9.442 7.449 2.788 1.00 98.44 90 SER A C 1
ATOM 681 O O . SER A 1 90 ? 10.371 7.956 2.169 1.00 98.44 90 SER A O 1
ATOM 683 N N . MET A 1 91 ? 9.637 6.649 3.839 1.00 98.19 91 MET A N 1
ATOM 684 C CA . MET A 1 91 ? 10.971 6.324 4.357 1.00 98.19 91 MET A CA 1
ATOM 685 C C . MET A 1 91 ? 11.834 5.584 3.330 1.00 98.19 91 MET A C 1
ATOM 687 O O . MET A 1 91 ? 13.031 5.834 3.244 1.00 98.19 91 MET A O 1
ATOM 691 N N . ILE A 1 92 ? 11.236 4.674 2.559 1.00 96.88 92 ILE A N 1
ATOM 692 C CA . ILE A 1 92 ? 11.974 3.835 1.605 1.00 96.88 92 ILE A CA 1
ATOM 693 C C . ILE A 1 92 ? 12.222 4.564 0.282 1.00 96.88 92 ILE A C 1
ATOM 695 O O . ILE A 1 92 ? 13.270 4.378 -0.327 1.00 96.88 92 ILE A O 1
ATOM 699 N N . ASN A 1 93 ? 11.272 5.386 -0.172 1.00 94.94 93 ASN A N 1
ATOM 700 C CA . ASN A 1 93 ? 11.320 5.992 -1.507 1.00 94.94 93 ASN A CA 1
ATOM 701 C C . ASN A 1 93 ? 11.671 7.493 -1.494 1.00 94.94 93 ASN A C 1
ATOM 703 O O . ASN A 1 93 ? 11.741 8.113 -2.551 1.00 94.94 93 ASN A O 1
ATOM 707 N N . GLY A 1 94 ? 11.794 8.121 -0.319 1.00 97.00 94 GLY A N 1
ATOM 708 C CA . GLY A 1 94 ? 11.913 9.581 -0.165 1.00 97.00 94 GLY A CA 1
ATOM 709 C C . GLY A 1 94 ? 10.608 10.358 -0.411 1.00 97.00 94 GLY A C 1
ATOM 710 O O . GLY A 1 94 ? 10.511 11.532 -0.062 1.00 97.00 94 GLY A O 1
ATOM 711 N N . LYS A 1 95 ? 9.584 9.706 -0.974 1.00 96.44 95 LYS A N 1
ATOM 712 C CA . LYS A 1 95 ? 8.222 10.213 -1.186 1.00 96.44 95 LYS A CA 1
ATOM 713 C C . LYS A 1 95 ? 7.223 9.069 -1.020 1.00 96.44 95 LYS A C 1
ATOM 715 O O . LYS A 1 95 ? 7.502 7.938 -1.401 1.00 96.44 95 LYS A O 1
ATOM 720 N N . ALA A 1 96 ? 6.042 9.350 -0.476 1.00 98.12 96 ALA A N 1
ATOM 721 C CA . ALA A 1 96 ? 4.985 8.349 -0.373 1.00 98.12 96 ALA A CA 1
ATOM 722 C C . ALA A 1 96 ? 4.182 8.217 -1.681 1.00 98.12 96 ALA A C 1
ATOM 724 O O . ALA A 1 96 ? 3.619 9.202 -2.165 1.00 98.12 96 ALA A O 1
ATOM 725 N N . PHE A 1 97 ? 4.084 6.988 -2.193 1.00 98.62 97 PHE A N 1
ATOM 726 C CA . PHE A 1 97 ? 3.204 6.576 -3.302 1.00 98.62 97 PHE A CA 1
ATOM 727 C C . PHE A 1 97 ? 1.914 5.899 -2.818 1.00 98.62 97 PHE A C 1
ATOM 729 O O . PHE A 1 97 ? 1.138 5.377 -3.609 1.00 98.62 97 PHE A O 1
ATOM 736 N N . ILE A 1 98 ? 1.681 5.893 -1.509 1.00 98.62 98 ILE A N 1
ATOM 737 C CA . ILE A 1 98 ? 0.407 5.558 -0.880 1.00 98.62 98 ILE A CA 1
ATOM 738 C C . ILE A 1 98 ? 0.080 6.675 0.108 1.00 98.62 98 ILE A C 1
ATOM 740 O O . ILE A 1 98 ? 0.950 7.079 0.880 1.00 98.62 98 ILE A O 1
ATOM 744 N N . LYS A 1 99 ? -1.142 7.203 0.052 1.00 98.19 99 LYS A N 1
ATOM 745 C CA . LYS A 1 99 ? -1.587 8.349 0.854 1.00 98.19 99 LYS A CA 1
ATOM 746 C C . LYS A 1 99 ? -2.840 8.018 1.640 1.00 98.19 99 LYS A C 1
ATOM 748 O O . LYS A 1 99 ? -3.732 7.356 1.116 1.00 98.19 99 LYS A O 1
ATOM 753 N N . VAL A 1 100 ? -2.894 8.470 2.888 1.00 96.75 100 VAL A N 1
ATOM 754 C CA . VAL A 1 100 ? -4.035 8.279 3.780 1.00 96.75 100 VAL A CA 1
ATOM 755 C C . VAL A 1 100 ? -4.916 9.521 3.791 1.00 96.75 100 VAL A C 1
ATOM 757 O O . VAL A 1 100 ? -4.452 10.638 4.000 1.00 96.75 100 VAL A O 1
ATOM 760 N N . PHE A 1 101 ? -6.215 9.300 3.621 1.00 94.12 101 PHE A N 1
ATOM 761 C CA . PHE A 1 101 ? -7.256 10.313 3.683 1.00 94.12 101 PHE A CA 1
ATOM 762 C C . PHE A 1 101 ? -8.172 9.997 4.858 1.00 94.12 101 PHE A C 1
ATOM 764 O O . PHE A 1 101 ? -8.791 8.934 4.905 1.00 94.12 101 PHE A O 1
ATOM 771 N N . LEU A 1 102 ? -8.259 10.909 5.821 1.00 87.75 102 LEU A N 1
ATOM 772 C CA . LEU A 1 102 ? -9.198 10.785 6.932 1.00 87.75 102 LEU A CA 1
ATOM 773 C C . LEU A 1 102 ? -10.603 11.121 6.421 1.00 87.75 102 LEU A C 1
ATOM 775 O O . LEU A 1 102 ? -10.780 12.162 5.786 1.00 87.75 102 LEU A O 1
ATOM 779 N N . LYS A 1 103 ? -11.612 10.279 6.689 1.00 76.88 103 LYS A N 1
ATOM 780 C CA . LYS A 1 103 ? -12.998 10.707 6.469 1.00 76.88 103 LYS A CA 1
ATOM 781 C C . LYS A 1 103 ? -13.302 11.804 7.481 1.00 76.88 103 LYS A C 1
ATOM 783 O O . LYS A 1 103 ? -13.097 11.619 8.681 1.00 76.88 103 LYS A O 1
ATOM 788 N N . GLY A 1 104 ? -13.748 12.951 6.975 1.00 64.06 104 GLY A N 1
ATOM 789 C CA . GLY A 1 104 ? -14.211 14.054 7.803 1.00 64.06 104 GLY A CA 1
ATOM 790 C C . GLY A 1 104 ? -15.305 13.568 8.744 1.00 64.06 104 GLY A C 1
ATOM 791 O O . GLY A 1 104 ? -16.262 12.919 8.322 1.00 64.06 104 GLY A O 1
ATOM 792 N N . ILE A 1 105 ? -15.124 13.859 10.025 1.00 57.41 105 ILE A N 1
ATOM 793 C CA . ILE A 1 105 ? -16.163 13.735 11.036 1.00 57.41 105 ILE A CA 1
ATOM 794 C C . ILE A 1 105 ? -17.168 14.838 10.689 1.00 57.41 105 ILE A C 1
ATOM 796 O O . ILE A 1 105 ? -16.836 16.015 10.801 1.00 57.41 105 ILE A O 1
ATOM 800 N N . ASN A 1 106 ? -18.346 14.482 10.179 1.00 48.22 106 ASN A N 1
ATOM 801 C CA . ASN A 1 106 ? -19.440 15.443 10.068 1.00 48.22 106 ASN A CA 1
ATOM 802 C C . ASN A 1 106 ? -19.902 15.759 11.499 1.00 48.22 106 ASN A C 1
ATOM 804 O O . ASN A 1 106 ? -20.606 14.946 12.097 1.00 48.22 106 ASN A O 1
ATOM 808 N N . THR A 1 107 ? -19.454 16.883 12.056 1.00 48.03 107 THR A N 1
ATOM 809 C CA . THR A 1 107 ? -20.147 17.579 13.155 1.00 48.03 107 THR A CA 1
ATOM 810 C C . THR A 1 107 ? -21.169 18.539 12.587 1.00 48.03 107 THR A C 1
ATOM 812 O O . THR A 1 107 ? -20.779 19.283 11.658 1.00 48.03 107 THR A O 1
#

InterPro domains:
  IPR017896 4Fe-4S ferredoxin-type, iron-sulphur binding domain [PS51379] (70-100)

pLDDT: mean 78.96, std 25.18, range [33.66, 98.69]

Secondary structure (DSSP, 8-state):
---------------------------SS----EEEEE-TTT-TTTTT----HHHHH-TTBTTTEEEETTEEEE-TTT----SHHHHHHHHHHSS-SEEEEEPP---

Radius of gyration: 23.07 Å; chains: 1; bounding box: 61×49×60 Å

Organism: NCBI:txid1817880

Foldseek 3Di:
DDDDDDDDDDDDDDPDDDPPDPPPPPDPPDLQQKAKDAQLVPDQQNVPHQDCQLQVQDPQRVFQWDADPSHIDGPRVRDSQPCRSQVRQCVVPVHGRMDMDTDDDDD

Sequence (107 aa):
MKRREFLNIGFQHINFSQQESLKTTDSEEGAKSGIAMIDTGSCSAWTGGDCRMCYIKCPLLDKAIVIEDFKPVVIGENCNGCGICENICSMINGKAFIKVFLKGINT